Protein AF-G4Z4P9-F1 (afdb_monomer)

Structure (mmCIF, N/CA/C/O backbone):
data_AF-G4Z4P9-F1
#
_entry.id   AF-G4Z4P9-F1
#
loop_
_atom_site.group_PDB
_atom_site.id
_atom_site.type_symbol
_atom_site.label_atom_id
_atom_site.label_alt_id
_atom_site.label_comp_id
_atom_site.label_asym_id
_atom_site.label_entity_id
_atom_site.label_seq_id
_atom_site.pdbx_PDB_ins_code
_atom_site.Cartn_x
_atom_site.Cartn_y
_atom_site.Cartn_z
_atom_site.occupancy
_atom_site.B_iso_or_equiv
_atom_site.auth_seq_id
_atom_site.auth_comp_id
_atom_site.auth_asym_id
_atom_site.auth_atom_id
_atom_site.pdbx_PDB_model_num
ATOM 1 N N . PRO A 1 1 ? -18.506 -13.201 21.086 1.00 82.81 1 PRO A N 1
ATOM 2 C CA . PRO A 1 1 ? -17.882 -11.862 20.965 1.00 82.81 1 PRO A CA 1
ATOM 3 C C . PRO A 1 1 ? -16.977 -11.822 19.731 1.00 82.81 1 PRO A C 1
ATOM 5 O O . PRO A 1 1 ? -16.239 -12.775 19.492 1.00 82.81 1 PRO A O 1
ATOM 8 N N . VAL A 1 2 ? -17.102 -10.771 18.920 1.00 95.56 2 VAL A N 1
ATOM 9 C CA . VAL A 1 2 ? -16.288 -10.568 17.709 1.00 95.56 2 VAL A CA 1
ATOM 10 C C . VAL A 1 2 ? -15.127 -9.646 18.063 1.00 95.56 2 VAL A C 1
ATOM 12 O O . VAL A 1 2 ? -15.332 -8.672 18.779 1.00 95.56 2 VAL A O 1
ATOM 15 N N . MET A 1 3 ? -13.920 -9.942 17.580 1.00 95.00 3 MET A N 1
ATOM 16 C CA . MET A 1 3 ? -12.755 -9.072 17.754 1.00 95.00 3 MET A CA 1
ATOM 17 C C . MET A 1 3 ? -12.402 -8.397 16.430 1.00 95.00 3 MET A C 1
ATOM 19 O O . MET A 1 3 ? -12.274 -9.075 15.411 1.00 95.00 3 MET A O 1
ATOM 23 N N . LEU A 1 4 ? -12.211 -7.080 16.457 1.00 94.81 4 LEU A N 1
ATOM 24 C CA . LEU A 1 4 ? -11.670 -6.311 15.342 1.00 94.81 4 LEU A CA 1
ATOM 25 C C . LEU A 1 4 ? -10.256 -5.847 15.680 1.00 94.81 4 LEU A C 1
ATOM 27 O O . LEU A 1 4 ? -10.041 -5.156 16.674 1.00 94.81 4 LEU A O 1
ATOM 31 N N . LEU A 1 5 ? -9.307 -6.231 14.831 1.00 93.00 5 LEU A N 1
ATOM 32 C CA . LEU A 1 5 ? -7.921 -5.779 14.888 1.00 93.00 5 LEU A CA 1
ATOM 33 C C . LEU A 1 5 ? -7.768 -4.559 13.984 1.00 93.00 5 LEU A C 1
ATOM 35 O O . LEU A 1 5 ? -7.968 -4.672 12.775 1.00 93.00 5 LEU A O 1
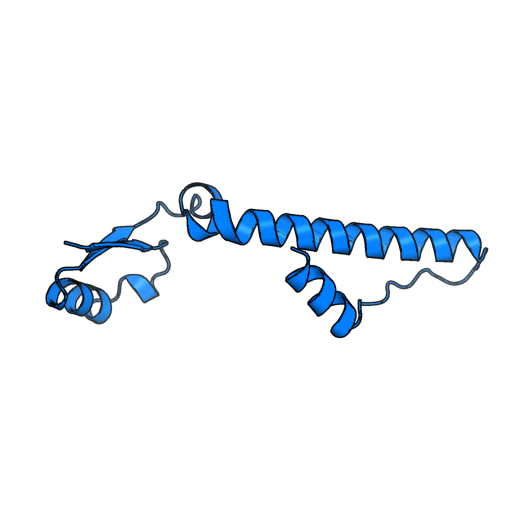ATOM 39 N N . LEU A 1 6 ? -7.423 -3.416 14.570 1.00 93.12 6 LEU A N 1
ATOM 40 C CA . LEU A 1 6 ? -7.264 -2.145 13.865 1.00 93.12 6 LEU A CA 1
ATOM 41 C C . LEU A 1 6 ? -5.899 -1.530 14.181 1.00 93.12 6 LEU A C 1
ATOM 43 O O . LEU A 1 6 ? -5.323 -1.771 15.246 1.00 93.12 6 LEU A O 1
ATOM 47 N N . ASP A 1 7 ? -5.384 -0.728 13.257 1.00 92.56 7 ASP A N 1
ATOM 48 C CA . ASP A 1 7 ? -4.160 0.036 13.472 1.00 92.56 7 ASP A CA 1
ATOM 49 C C . ASP A 1 7 ? -4.352 1.158 14.507 1.00 92.56 7 ASP A C 1
ATOM 51 O O . ASP A 1 7 ? -5.441 1.420 15.023 1.00 92.56 7 ASP A O 1
ATOM 55 N N . ASP A 1 8 ? -3.258 1.848 14.812 1.00 91.56 8 ASP A N 1
ATOM 56 C CA . ASP A 1 8 ? -3.241 2.969 15.749 1.00 91.56 8 ASP A CA 1
ATOM 57 C C . ASP A 1 8 ? -3.758 4.289 15.138 1.00 91.56 8 ASP A C 1
ATOM 59 O O . ASP A 1 8 ? -3.509 5.367 15.676 1.00 91.56 8 ASP A O 1
ATOM 63 N N . PHE A 1 9 ? -4.470 4.250 14.002 1.00 91.69 9 PHE A N 1
ATOM 64 C CA . PHE A 1 9 ? -5.057 5.462 13.442 1.00 91.69 9 PHE A CA 1
ATOM 65 C C . PHE A 1 9 ? -6.078 6.043 14.424 1.00 91.69 9 PHE A C 1
ATOM 67 O O . PHE A 1 9 ? -7.051 5.386 14.794 1.00 91.69 9 PHE A O 1
ATOM 74 N N . SER A 1 10 ? -5.870 7.294 14.841 1.00 93.19 10 SER A N 1
ATOM 75 C CA . SER A 1 10 ? -6.638 7.930 15.921 1.00 93.19 10 SER A CA 1
ATOM 76 C C . SER A 1 10 ? -8.151 7.923 15.686 1.00 93.19 10 SER A C 1
ATOM 78 O O . SER A 1 10 ? -8.914 7.796 16.641 1.00 93.19 10 SER A O 1
ATOM 80 N N . GLY A 1 11 ? -8.596 7.973 14.426 1.00 94.75 11 GLY A N 1
ATOM 81 C CA . GLY A 1 11 ? -10.014 7.903 14.066 1.00 94.75 11 GLY A CA 1
ATOM 82 C C . GLY A 1 11 ? -10.709 6.593 14.459 1.00 94.75 11 GLY A C 1
ATOM 83 O O . GLY A 1 11 ? -11.915 6.602 14.683 1.00 94.75 11 GLY A O 1
ATOM 84 N N . HIS A 1 12 ? -9.976 5.483 14.606 1.00 94.25 12 HIS A N 1
ATOM 85 C CA . HIS A 1 12 ? -10.531 4.204 15.067 1.00 94.25 12 HIS A CA 1
ATOM 86 C C . HIS A 1 12 ? -10.815 4.170 16.577 1.00 94.25 12 HIS A C 1
ATOM 88 O O . HIS A 1 12 ? -11.507 3.270 17.048 1.00 94.25 12 HIS A O 1
ATOM 94 N N . TRP A 1 13 ? -10.284 5.131 17.339 1.00 95.50 13 TRP A N 1
ATOM 95 C CA . TRP A 1 13 ? -10.241 5.083 18.805 1.00 95.50 13 TRP A CA 1
ATOM 96 C C . TRP A 1 13 ? -10.960 6.251 19.481 1.00 95.50 13 TRP A C 1
ATOM 98 O O . TRP A 1 13 ? -10.803 6.446 20.682 1.00 95.50 13 TRP A O 1
ATOM 108 N N . VAL A 1 14 ? -11.740 7.033 18.733 1.00 97.62 14 VAL A N 1
ATOM 109 C CA . VAL A 1 14 ? -12.585 8.088 19.310 1.00 97.62 14 VAL A CA 1
ATOM 110 C C . VAL A 1 14 ? -13.714 7.478 20.147 1.00 97.62 14 VAL A C 1
ATOM 112 O O . VAL A 1 14 ? -14.217 6.403 19.811 1.00 97.62 14 VAL A O 1
ATOM 115 N N . ASP A 1 15 ? -14.147 8.179 21.199 1.00 97.44 15 ASP A N 1
ATOM 116 C CA . ASP A 1 15 ? -15.114 7.662 22.182 1.00 97.44 15 ASP A CA 1
ATOM 117 C C . ASP A 1 15 ? -16.371 7.078 21.526 1.00 97.44 15 ASP A C 1
ATOM 119 O O . ASP A 1 15 ? -16.752 5.947 21.819 1.00 97.44 15 ASP A O 1
ATOM 123 N N . GLY A 1 16 ? -16.940 7.778 20.538 1.00 97.56 16 GLY A N 1
ATOM 124 C CA . GLY A 1 16 ? -18.129 7.306 19.822 1.00 97.56 16 GLY A CA 1
ATOM 125 C C . GLY A 1 16 ? -17.932 5.975 19.082 1.00 97.56 16 GLY A C 1
ATOM 126 O O . GLY A 1 16 ? -18.853 5.162 19.031 1.00 97.56 16 GLY A O 1
ATOM 127 N N . VAL A 1 17 ? -16.736 5.701 18.548 1.00 97.06 17 VAL A N 1
ATOM 128 C CA . VAL A 1 17 ? -16.428 4.417 17.888 1.00 97.06 17 VAL A CA 1
ATOM 129 C C . VAL A 1 17 ? -16.300 3.303 18.925 1.00 97.06 17 VAL A C 1
ATOM 131 O O . VAL A 1 17 ? -16.850 2.217 18.736 1.00 97.06 17 VAL A O 1
ATOM 134 N N . VAL A 1 18 ? -15.619 3.572 20.041 1.00 96.69 18 VAL A N 1
ATOM 135 C CA . VAL A 1 18 ? -15.408 2.593 21.118 1.00 96.69 18 VAL A CA 1
ATOM 136 C C . VAL A 1 18 ? -16.726 2.240 21.811 1.00 96.69 18 VAL A C 1
ATOM 138 O O . VAL A 1 18 ? -17.004 1.065 22.062 1.00 96.69 18 VAL A O 1
ATOM 141 N N . GLU A 1 19 ? -17.562 3.236 22.100 1.00 97.88 19 GLU A N 1
ATOM 142 C CA . GLU A 1 19 ? -18.890 3.044 22.689 1.00 97.88 19 GLU A CA 1
ATOM 143 C C . GLU A 1 19 ? -19.816 2.260 21.761 1.00 97.88 19 GLU A C 1
ATOM 145 O O . GLU A 1 19 ? -20.504 1.340 22.211 1.00 97.88 19 GLU A O 1
ATOM 150 N N . TYR A 1 20 ? -19.793 2.567 20.462 1.00 97.50 20 TYR A N 1
ATOM 151 C CA . TYR A 1 20 ? -20.592 1.845 19.481 1.00 97.50 20 TYR A CA 1
ATOM 152 C C . TYR A 1 20 ? -20.129 0.393 19.306 1.00 97.50 20 TYR A C 1
ATOM 154 O O . TYR A 1 20 ? -20.949 -0.520 19.308 1.00 97.50 20 TYR A O 1
ATOM 162 N N . ALA A 1 21 ? -18.820 0.135 19.248 1.00 97.44 21 ALA A N 1
ATOM 163 C CA . ALA A 1 21 ? -18.303 -1.233 19.218 1.00 97.44 21 ALA A CA 1
ATOM 164 C C . ALA A 1 21 ? -18.738 -2.029 20.462 1.00 97.44 21 ALA A C 1
ATOM 166 O O . ALA A 1 21 ? -19.174 -3.178 20.350 1.00 97.44 21 ALA A O 1
ATOM 167 N N . ARG A 1 22 ? -18.706 -1.397 21.644 1.00 96.56 22 ARG A N 1
ATOM 168 C CA . ARG A 1 22 ? -19.178 -2.006 22.895 1.00 96.56 22 ARG A CA 1
ATOM 169 C C . ARG A 1 22 ? -20.667 -2.354 22.840 1.00 96.56 22 ARG A C 1
ATOM 171 O O . ARG A 1 22 ? -21.028 -3.449 23.268 1.00 96.56 22 ARG A O 1
ATOM 178 N N . SER A 1 23 ? -21.518 -1.474 22.302 1.00 97.81 23 SER A N 1
ATOM 179 C CA . SER A 1 23 ? -22.963 -1.741 22.176 1.00 97.81 23 SER A CA 1
ATOM 180 C C . SER A 1 23 ? -23.268 -2.924 21.246 1.00 97.81 23 SER A C 1
ATOM 182 O O . SER A 1 23 ? -24.250 -3.633 21.454 1.00 97.81 23 SER A O 1
ATOM 184 N N . LEU A 1 24 ? -22.381 -3.194 20.283 1.00 97.44 24 LEU A N 1
ATOM 185 C CA . LEU A 1 24 ? -22.439 -4.343 19.376 1.00 97.44 24 LEU A CA 1
ATOM 186 C C . LEU A 1 24 ? -21.757 -5.613 19.920 1.00 97.44 24 LEU A C 1
ATOM 188 O O . LEU A 1 24 ? -21.689 -6.617 19.210 1.00 97.44 24 LEU A O 1
ATOM 192 N N . ASN A 1 25 ? -21.239 -5.602 21.156 1.00 97.19 25 ASN A N 1
ATOM 193 C CA . ASN A 1 25 ? -20.433 -6.693 21.726 1.00 97.19 25 ASN A CA 1
ATOM 194 C C . ASN A 1 25 ? -19.200 -7.050 20.859 1.00 97.19 25 ASN A C 1
ATOM 196 O O . ASN A 1 25 ? -18.826 -8.222 20.700 1.00 97.19 25 ASN A O 1
ATOM 200 N N . VAL A 1 26 ? -18.582 -6.014 20.281 1.00 97.81 26 VAL A N 1
ATOM 201 C CA . VAL A 1 26 ? -17.347 -6.083 19.499 1.00 97.81 26 VAL A CA 1
ATOM 202 C C . VAL A 1 26 ? -16.180 -5.588 20.349 1.00 97.81 26 VAL A C 1
ATOM 204 O O . VAL A 1 26 ? -16.210 -4.496 20.913 1.00 97.81 26 VAL A O 1
ATOM 207 N N . VAL A 1 27 ? -15.123 -6.392 20.419 1.00 96.50 27 VAL A N 1
ATOM 208 C CA . VAL A 1 27 ? -13.869 -6.052 21.093 1.00 96.50 27 VAL A CA 1
ATOM 209 C C . VAL A 1 27 ? -12.924 -5.426 20.075 1.00 96.50 27 VAL A C 1
ATOM 211 O O . VAL A 1 27 ? -12.559 -6.070 19.093 1.00 96.50 27 VAL A O 1
ATOM 214 N N . LEU A 1 28 ? -12.507 -4.183 20.304 1.00 95.62 28 LEU A N 1
ATOM 215 C CA . LEU A 1 28 ? -11.485 -3.529 19.488 1.00 95.62 28 LEU A CA 1
ATOM 216 C C . LEU A 1 28 ? -10.100 -3.817 20.072 1.00 95.62 28 LEU A C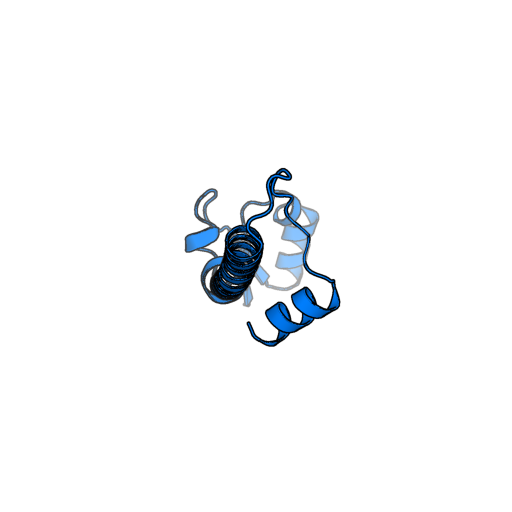 1
ATOM 218 O O . LEU A 1 28 ? -9.863 -3.578 21.254 1.00 95.62 28 LEU A O 1
ATOM 222 N N . GLN A 1 29 ? -9.185 -4.304 19.240 1.00 93.88 29 GLN A N 1
ATOM 223 C CA . GLN A 1 29 ? -7.807 -4.591 19.615 1.00 93.88 29 GLN A CA 1
ATOM 224 C C . GLN A 1 29 ? -6.849 -3.817 18.711 1.00 93.88 29 GLN A C 1
ATOM 226 O O . GLN A 1 29 ? -6.936 -3.870 17.485 1.00 93.88 29 GLN A O 1
ATOM 231 N N . LYS A 1 30 ? -5.922 -3.092 19.336 1.00 92.31 30 LYS A N 1
ATOM 232 C CA . LYS A 1 30 ? -4.939 -2.266 18.638 1.00 92.31 30 LYS A CA 1
ATOM 233 C C . LYS A 1 30 ? -3.745 -3.103 18.189 1.00 92.31 30 LYS A C 1
ATOM 235 O O . LYS A 1 30 ? -3.201 -3.875 18.984 1.00 92.31 30 LYS A O 1
ATOM 240 N N . VAL A 1 31 ? -3.325 -2.914 16.941 1.00 91.94 31 VAL A N 1
ATOM 241 C CA . VAL A 1 31 ? -2.031 -3.376 16.427 1.00 91.94 31 VAL A CA 1
ATOM 242 C C . VAL A 1 31 ? -0.953 -2.369 16.848 1.00 91.94 31 VAL A C 1
ATOM 244 O O . VAL A 1 31 ? -1.166 -1.167 16.678 1.00 91.94 31 VAL A O 1
ATOM 247 N N . PRO A 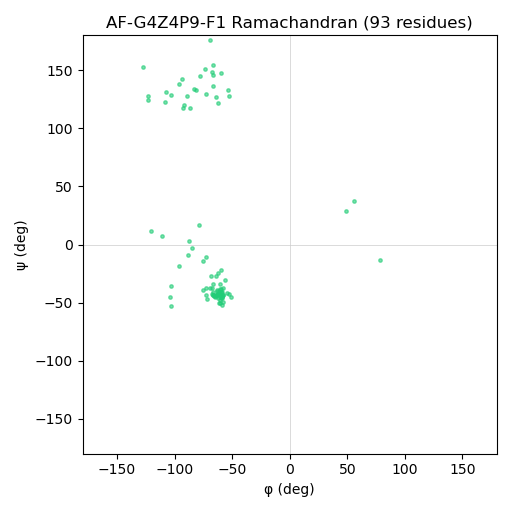1 32 ? 0.201 -2.811 17.387 1.00 87.62 32 PRO A N 1
ATOM 248 C CA . PRO A 1 32 ? 1.259 -1.899 17.804 1.00 87.62 32 PRO A CA 1
ATOM 249 C C . PRO A 1 32 ? 1.684 -0.934 16.682 1.00 87.62 32 PRO A C 1
ATOM 251 O O . PRO A 1 32 ? 1.931 -1.382 15.553 1.00 87.62 32 PRO A O 1
ATOM 254 N N . PRO A 1 33 ? 1.804 0.375 16.973 1.00 87.69 33 PRO A N 1
ATOM 255 C CA . PRO A 1 33 ? 2.223 1.358 15.984 1.00 87.69 33 PRO A CA 1
ATOM 256 C C . PRO A 1 33 ? 3.616 1.036 15.430 1.00 87.69 33 PRO A C 1
ATOM 258 O O . PRO A 1 33 ? 4.469 0.465 16.109 1.00 87.69 33 PRO A O 1
ATOM 261 N N . GLY A 1 34 ? 3.842 1.375 14.160 1.00 86.62 34 GLY A N 1
ATOM 262 C CA . GLY A 1 34 ? 5.105 1.117 13.453 1.00 86.62 34 GLY A CA 1
ATOM 263 C C . GLY A 1 34 ? 5.295 -0.324 12.959 1.00 86.62 34 GLY A C 1
ATOM 264 O O . GLY A 1 34 ? 6.144 -0.564 12.100 1.00 86.62 34 GLY A O 1
ATOM 265 N N . LEU A 1 35 ? 4.476 -1.271 13.428 1.00 84.12 35 LEU A N 1
ATOM 266 C CA . LEU A 1 35 ? 4.524 -2.677 13.014 1.00 84.12 35 LEU A CA 1
ATOM 267 C C . LEU A 1 35 ? 3.308 -3.112 12.193 1.00 84.12 35 LEU A C 1
ATOM 269 O O . LEU A 1 35 ? 3.195 -4.290 11.869 1.00 84.12 35 LEU A O 1
ATOM 273 N N . THR A 1 36 ? 2.418 -2.194 11.806 1.00 87.38 36 THR A N 1
ATOM 274 C CA . THR A 1 36 ? 1.189 -2.509 11.057 1.00 87.38 36 THR A CA 1
ATOM 275 C C . THR A 1 36 ? 1.469 -3.335 9.799 1.00 87.38 36 THR A C 1
ATOM 277 O O . THR A 1 36 ? 0.820 -4.346 9.569 1.00 87.38 36 THR A O 1
ATOM 280 N N . TRP A 1 37 ? 2.516 -2.998 9.041 1.00 84.56 37 TRP A N 1
ATOM 281 C CA . TRP A 1 37 ? 2.902 -3.723 7.822 1.00 84.56 37 TRP A CA 1
ATOM 282 C C . TRP A 1 37 ? 3.243 -5.209 8.043 1.00 84.56 37 TRP A C 1
ATOM 284 O O . TRP A 1 37 ? 3.202 -5.982 7.087 1.00 84.56 37 TRP A O 1
ATOM 294 N N . LEU A 1 38 ? 3.605 -5.590 9.272 1.00 86.69 38 LEU A N 1
ATOM 295 C CA . LEU A 1 38 ? 3.972 -6.952 9.661 1.00 86.69 38 LEU A CA 1
ATOM 296 C C . LEU A 1 38 ? 2.852 -7.640 10.449 1.00 86.69 38 LEU A C 1
ATOM 298 O O . LEU A 1 38 ? 2.538 -8.799 10.200 1.00 86.69 38 LEU A O 1
ATOM 302 N N . SER A 1 39 ? 2.275 -6.924 11.411 1.00 87.56 39 SER A N 1
ATOM 303 C CA . SER A 1 39 ? 1.375 -7.474 12.424 1.00 87.56 39 SER A CA 1
ATOM 304 C C . SER A 1 39 ? -0.103 -7.325 12.068 1.00 87.56 39 SER A C 1
ATOM 306 O O . SER A 1 39 ? -0.927 -8.027 12.650 1.00 87.56 39 SER A O 1
ATOM 308 N N . GLN A 1 40 ? -0.464 -6.433 11.136 1.00 90.88 40 GLN A N 1
ATOM 309 C CA . GLN A 1 40 ? -1.839 -6.307 10.658 1.00 90.88 40 GLN A CA 1
ATOM 310 C C . GLN A 1 40 ? -2.077 -7.297 9.512 1.00 90.88 40 GLN A C 1
ATOM 312 O O . GLN A 1 40 ? -1.467 -7.155 8.447 1.00 90.88 40 GLN A O 1
ATOM 317 N N . PRO A 1 41 ? -2.992 -8.274 9.668 1.00 90.44 41 PRO A N 1
ATOM 318 C CA . PRO A 1 41 ? -3.204 -9.305 8.654 1.00 90.44 41 PRO A CA 1
ATOM 319 C C . PRO A 1 41 ? -3.587 -8.745 7.280 1.00 90.44 41 PRO A C 1
ATOM 321 O O . PRO A 1 41 ? -3.109 -9.238 6.263 1.00 90.44 41 PRO A O 1
ATOM 324 N N . VAL A 1 42 ? -4.397 -7.681 7.239 1.00 91.69 42 VAL A N 1
ATOM 325 C CA . VAL A 1 42 ? -4.797 -7.023 5.984 1.00 91.69 42 VAL A CA 1
ATOM 326 C C . VAL A 1 42 ? -3.576 -6.500 5.227 1.00 91.69 42 VAL A C 1
ATOM 328 O O . VAL A 1 42 ? -3.443 -6.742 4.025 1.00 91.69 42 VAL A O 1
ATOM 331 N N . ASP A 1 43 ? -2.650 -5.838 5.922 1.00 91.94 43 ASP A N 1
ATOM 332 C CA . ASP A 1 43 ? -1.457 -5.284 5.288 1.00 91.94 43 ASP A CA 1
ATOM 333 C C . ASP A 1 43 ? -0.470 -6.368 4.870 1.00 91.94 43 ASP A C 1
ATOM 335 O O .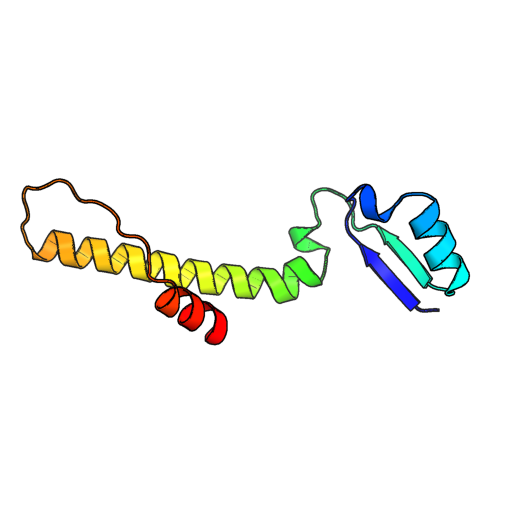 ASP A 1 43 ? -0.001 -6.365 3.730 1.00 91.94 43 ASP A O 1
ATOM 339 N N . ALA A 1 44 ? -0.188 -7.314 5.765 1.00 90.94 44 ALA A N 1
ATOM 340 C CA . ALA A 1 44 ? 0.823 -8.341 5.550 1.00 90.94 44 ALA A CA 1
ATOM 341 C C . ALA A 1 44 ? 0.392 -9.412 4.534 1.00 90.94 44 ALA A C 1
ATOM 343 O O . ALA A 1 44 ? 1.215 -9.884 3.750 1.00 90.94 44 ALA A O 1
ATOM 344 N N . VAL A 1 45 ? -0.887 -9.802 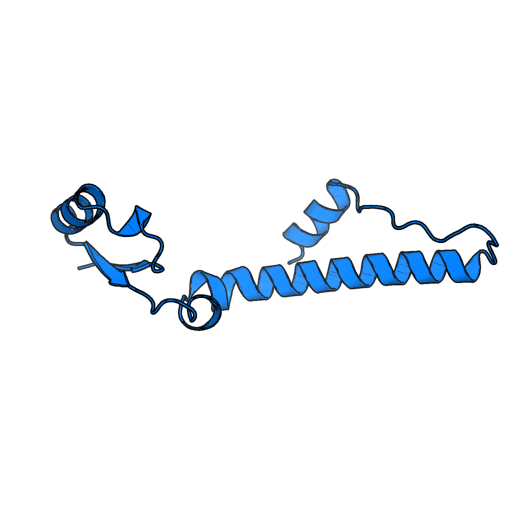4.531 1.00 93.44 45 VAL A N 1
ATOM 345 C CA . VAL A 1 45 ? -1.367 -10.973 3.777 1.00 93.44 45 VAL A CA 1
ATOM 346 C C . VAL A 1 45 ? -2.097 -10.582 2.497 1.00 93.44 45 VAL A C 1
ATOM 348 O O . VAL A 1 45 ? -1.972 -11.283 1.497 1.00 93.44 45 VAL A O 1
ATOM 351 N N . TRP A 1 46 ? -2.847 -9.477 2.481 1.00 91.31 46 TRP A N 1
ATOM 352 C CA . TRP A 1 46 ? -3.635 -9.093 1.301 1.00 91.31 46 TRP A CA 1
ATOM 353 C C . TRP A 1 46 ? -2.971 -7.968 0.515 1.00 91.31 46 TRP A C 1
ATOM 355 O O . TRP A 1 46 ? -2.719 -8.093 -0.685 1.00 91.31 46 TRP A O 1
ATOM 365 N N . ILE A 1 47 ? -2.639 -6.870 1.193 1.00 93.44 47 ILE A N 1
ATOM 366 C CA . ILE A 1 47 ? -2.127 -5.667 0.536 1.00 93.44 47 ILE A CA 1
ATOM 367 C C . ILE A 1 47 ? -0.675 -5.841 0.093 1.00 93.44 47 ILE A C 1
ATOM 369 O O . ILE A 1 47 ? -0.316 -5.381 -0.993 1.00 93.44 47 ILE A O 1
ATOM 373 N N . LYS A 1 48 ? 0.176 -6.502 0.886 1.00 94.06 48 LYS A N 1
ATOM 374 C CA . LYS A 1 48 ? 1.588 -6.698 0.538 1.00 94.06 48 LYS A CA 1
ATOM 375 C C . LYS A 1 48 ? 1.767 -7.508 -0.754 1.00 94.06 48 LYS A C 1
ATOM 377 O O . LYS A 1 48 ? 2.453 -6.987 -1.637 1.00 94.06 48 LYS A O 1
ATOM 382 N N . PRO A 1 49 ? 1.134 -8.685 -0.952 1.00 95.00 49 PRO A N 1
ATOM 383 C CA . PRO A 1 49 ? 1.256 -9.411 -2.218 1.00 95.00 49 PRO A CA 1
ATOM 384 C C . PRO A 1 49 ? 0.721 -8.626 -3.421 1.00 95.00 49 PRO A C 1
ATOM 386 O O . PRO A 1 49 ? 1.364 -8.610 -4.471 1.00 95.00 49 PRO A O 1
ATOM 389 N N . LEU A 1 50 ? -0.403 -7.917 -3.259 1.00 95.38 50 LEU A N 1
ATOM 390 C CA . LEU A 1 50 ? -0.946 -7.033 -4.294 1.00 95.38 50 LEU A CA 1
ATOM 391 C C . LEU A 1 50 ? 0.068 -5.944 -4.684 1.00 95.38 50 LEU A C 1
ATOM 393 O O . LEU A 1 50 ? 0.404 -5.792 -5.860 1.00 95.38 50 LEU A O 1
ATOM 397 N N . LYS A 1 51 ? 0.605 -5.210 -3.699 1.00 95.50 51 LYS A N 1
ATOM 398 C CA . LYS A 1 51 ? 1.608 -4.156 -3.924 1.00 95.50 51 LYS A CA 1
ATOM 399 C C . LYS A 1 51 ? 2.885 -4.705 -4.559 1.00 95.50 51 LYS A C 1
ATOM 401 O O . LYS A 1 51 ? 3.458 -4.036 -5.416 1.00 95.50 51 LYS A O 1
ATOM 406 N N . ASP A 1 52 ? 3.332 -5.898 -4.174 1.00 96.69 52 ASP A N 1
ATOM 407 C CA . ASP A 1 52 ? 4.522 -6.521 -4.759 1.00 96.69 52 ASP A CA 1
ATOM 408 C C . ASP A 1 52 ? 4.331 -6.851 -6.241 1.00 96.69 52 ASP A C 1
ATOM 410 O O . ASP A 1 52 ? 5.205 -6.532 -7.049 1.00 96.69 52 ASP A O 1
ATOM 414 N N . ARG A 1 53 ? 3.182 -7.422 -6.623 1.00 97.38 53 ARG A N 1
ATOM 415 C CA . ARG A 1 53 ? 2.878 -7.738 -8.028 1.00 97.38 53 ARG A CA 1
ATOM 416 C C . ARG A 1 53 ? 2.722 -6.486 -8.880 1.00 97.38 53 ARG A C 1
ATOM 418 O O . ARG A 1 53 ? 3.312 -6.403 -9.956 1.00 97.38 53 ARG A O 1
ATOM 425 N N . LEU A 1 54 ? 2.024 -5.471 -8.368 1.00 97.38 54 LEU A N 1
ATOM 426 C CA . LEU A 1 54 ? 1.930 -4.168 -9.034 1.00 97.38 54 LEU A CA 1
ATOM 427 C C . LEU A 1 54 ? 3.310 -3.526 -9.210 1.00 97.38 54 LEU A C 1
ATOM 429 O O . LEU A 1 54 ? 3.616 -2.986 -10.273 1.00 97.38 54 LEU A O 1
ATOM 433 N N . ARG A 1 55 ? 4.177 -3.626 -8.197 1.00 97.50 55 ARG A N 1
ATOM 434 C CA . ARG A 1 55 ? 5.549 -3.117 -8.278 1.00 97.50 55 ARG A CA 1
ATOM 435 C C . ARG A 1 55 ? 6.397 -3.897 -9.279 1.00 97.50 55 ARG A C 1
ATOM 437 O O . ARG A 1 55 ? 7.186 -3.281 -9.991 1.00 97.50 55 ARG A O 1
ATOM 444 N N . ALA A 1 56 ? 6.230 -5.214 -9.377 1.00 97.94 56 ALA A N 1
ATOM 445 C CA . ALA A 1 56 ? 6.904 -6.022 -10.389 1.00 97.94 56 ALA A CA 1
ATOM 446 C C . ALA A 1 56 ? 6.483 -5.611 -11.810 1.00 97.94 56 ALA A C 1
ATOM 448 O O . ALA A 1 56 ? 7.348 -5.385 -12.658 1.00 97.94 56 ALA A O 1
ATOM 449 N N . ALA A 1 57 ? 5.179 -5.431 -12.047 1.00 97.81 57 ALA A N 1
ATOM 450 C CA . ALA A 1 57 ? 4.649 -4.972 -13.330 1.00 97.81 57 ALA A CA 1
ATOM 451 C C . ALA A 1 57 ? 5.152 -3.565 -13.696 1.00 97.81 57 ALA A C 1
ATOM 453 O O . ALA A 1 57 ? 5.597 -3.335 -14.820 1.00 97.81 57 ALA A O 1
ATOM 454 N N . TRP A 1 58 ? 5.175 -2.650 -12.723 1.00 97.56 58 TRP A N 1
ATOM 455 C CA . TRP A 1 58 ? 5.749 -1.315 -12.883 1.00 97.56 58 TRP A CA 1
ATOM 456 C C . TRP A 1 58 ? 7.228 -1.359 -13.286 1.00 97.56 58 TRP A C 1
ATOM 458 O O . TRP A 1 58 ? 7.634 -0.725 -14.257 1.00 97.56 58 TRP A O 1
ATOM 468 N N . VAL A 1 59 ? 8.043 -2.140 -12.573 1.00 97.75 59 VAL A N 1
ATOM 469 C CA . VAL A 1 59 ? 9.476 -2.269 -12.872 1.00 97.75 59 VAL A CA 1
ATOM 470 C C . VAL A 1 59 ? 9.702 -2.888 -14.254 1.00 97.75 59 VAL A C 1
ATOM 472 O O . VAL A 1 59 ? 10.589 -2.435 -14.976 1.00 97.75 59 VAL A O 1
ATOM 475 N N . ALA A 1 60 ? 8.910 -3.891 -14.643 1.00 97.75 60 ALA A N 1
ATOM 476 C CA . ALA A 1 60 ? 8.972 -4.476 -15.981 1.00 97.75 60 ALA A CA 1
ATOM 477 C C . ALA A 1 60 ? 8.658 -3.430 -17.063 1.00 97.75 60 ALA A C 1
ATOM 479 O O . ALA A 1 60 ? 9.445 -3.252 -17.989 1.00 97.75 60 ALA A O 1
ATOM 480 N N . PHE A 1 61 ? 7.585 -2.659 -16.877 1.00 97.69 61 PHE A N 1
ATOM 481 C CA . PHE A 1 61 ? 7.193 -1.578 -17.779 1.00 97.69 61 PHE A CA 1
ATOM 482 C C . PHE A 1 61 ? 8.292 -0.518 -17.955 1.00 97.69 61 PHE A C 1
ATOM 484 O O . PHE A 1 61 ? 8.583 -0.115 -19.080 1.00 97.69 61 PHE A O 1
ATOM 491 N N . LEU A 1 62 ? 8.956 -0.101 -16.871 1.00 97.00 62 LEU A N 1
ATOM 492 C CA . LEU A 1 62 ? 10.081 0.839 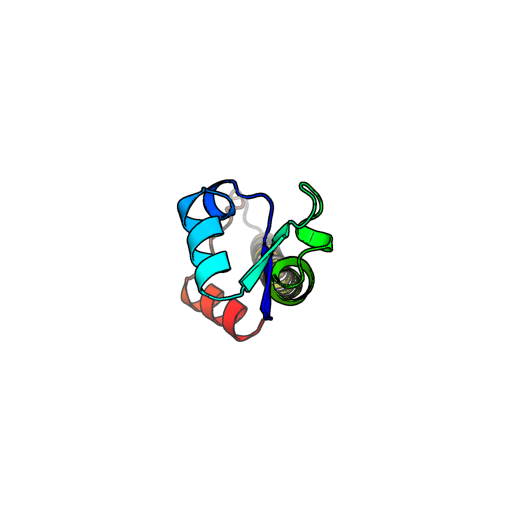-16.956 1.00 97.00 62 LEU A CA 1
ATOM 493 C C . LEU A 1 62 ? 11.297 0.246 -17.672 1.00 97.00 62 LEU A C 1
ATOM 495 O O . LEU A 1 62 ? 11.943 0.926 -18.469 1.00 97.00 62 LEU A O 1
ATOM 499 N N . ARG A 1 63 ? 11.613 -1.025 -17.406 1.00 97.38 63 ARG A N 1
ATOM 500 C CA . ARG A 1 63 ? 12.722 -1.721 -18.072 1.00 97.38 63 ARG A CA 1
ATOM 501 C C . ARG A 1 63 ? 12.485 -1.840 -19.572 1.00 97.38 63 ARG A C 1
ATOM 503 O O . ARG A 1 63 ? 13.429 -1.665 -20.335 1.00 97.38 63 ARG A O 1
ATOM 510 N N . ASP A 1 64 ? 11.257 -2.103 -19.998 1.00 97.12 64 ASP A N 1
ATOM 511 C CA . ASP A 1 64 ? 10.932 -2.211 -21.419 1.00 97.12 64 ASP A CA 1
ATOM 512 C C . ASP A 1 64 ? 11.013 -0.855 -22.131 1.00 97.12 64 ASP A C 1
ATOM 514 O O . ASP A 1 64 ? 11.557 -0.787 -23.232 1.00 97.12 64 ASP A O 1
ATOM 518 N N . GLN A 1 65 ? 10.609 0.242 -21.477 1.00 96.44 65 GLN A N 1
ATOM 519 C CA . GLN A 1 65 ? 10.845 1.593 -22.005 1.00 96.44 65 GLN A CA 1
ATOM 520 C C . GLN A 1 65 ? 12.336 1.887 -22.212 1.00 96.44 65 GLN A C 1
ATOM 522 O O . GLN A 1 65 ? 12.721 2.410 -23.256 1.00 96.44 65 GLN A O 1
ATOM 527 N N . LEU A 1 66 ? 13.183 1.520 -21.245 1.00 95.56 66 LEU A N 1
ATOM 528 C CA . LEU A 1 66 ? 14.631 1.705 -21.360 1.00 95.56 66 LEU A CA 1
ATOM 529 C C . LEU A 1 66 ? 15.224 0.875 -22.503 1.00 95.56 66 LEU A C 1
ATOM 531 O O . LEU A 1 66 ? 16.022 1.399 -23.274 1.00 95.56 66 LEU A O 1
ATOM 535 N N . LYS A 1 67 ? 14.807 -0.389 -22.660 1.00 96.00 67 LYS A N 1
ATOM 536 C CA . LYS A 1 67 ? 15.259 -1.240 -23.774 1.00 96.00 67 LYS A CA 1
ATOM 537 C C . LYS A 1 67 ? 14.911 -0.632 -25.131 1.00 96.00 67 LYS A C 1
ATOM 539 O O . LYS A 1 67 ? 15.766 -0.605 -26.011 1.00 96.00 67 LYS A O 1
ATOM 544 N N . LEU A 1 68 ? 13.679 -0.145 -25.297 1.00 95.00 68 LEU A N 1
ATOM 545 C CA . LEU A 1 68 ? 13.230 0.489 -26.540 1.00 95.00 68 LEU A CA 1
ATOM 546 C C . LEU A 1 68 ? 14.027 1.757 -26.842 1.00 95.00 68 LEU A C 1
ATOM 548 O O . LEU A 1 68 ? 14.468 1.954 -27.972 1.00 95.00 68 LEU A O 1
ATOM 552 N N . TYR A 1 69 ? 14.262 2.580 -25.822 1.00 94.62 69 TYR A N 1
ATOM 553 C CA . TYR A 1 69 ? 15.089 3.770 -25.955 1.00 94.62 69 TYR A CA 1
ATOM 554 C C . TYR A 1 69 ? 16.519 3.418 -26.386 1.00 94.62 69 TYR A C 1
ATOM 556 O O . TYR A 1 69 ? 16.993 3.941 -27.392 1.00 94.62 69 TYR A O 1
ATOM 564 N N . THR A 1 70 ? 17.183 2.477 -25.707 1.00 93.38 70 THR A N 1
ATOM 565 C CA . THR A 1 70 ? 18.534 2.034 -26.083 1.00 93.38 70 THR A CA 1
ATOM 566 C C . THR A 1 70 ? 18.580 1.456 -27.500 1.00 93.38 70 THR A C 1
ATOM 568 O O . THR A 1 70 ? 19.504 1.762 -28.244 1.00 93.38 70 THR A O 1
ATOM 571 N N . ALA A 1 71 ? 17.577 0.673 -27.908 1.00 94.12 71 ALA A N 1
ATOM 572 C CA . ALA A 1 71 ? 17.508 0.090 -29.250 1.00 94.12 71 ALA A CA 1
ATOM 573 C C . ALA A 1 71 ? 17.271 1.132 -30.359 1.00 94.12 71 ALA A C 1
ATOM 575 O O . ALA A 1 71 ? 17.676 0.917 -31.499 1.00 94.12 71 ALA A O 1
ATOM 576 N N . SER A 1 72 ? 16.631 2.259 -30.035 1.00 91.81 72 SER A N 1
ATOM 577 C CA . SER A 1 72 ? 16.375 3.343 -30.991 1.00 91.81 72 SER A CA 1
ATOM 578 C C . SER A 1 72 ? 17.621 4.155 -31.369 1.00 91.81 72 SER A C 1
ATOM 580 O O . SER A 1 72 ? 17.543 4.955 -32.297 1.00 91.81 72 SER A O 1
ATOM 582 N N . ASN A 1 73 ? 18.755 3.973 -30.670 1.00 87.56 73 ASN A N 1
ATOM 583 C CA . ASN A 1 73 ? 19.966 4.800 -30.803 1.00 87.56 73 ASN A CA 1
ATOM 584 C C . ASN A 1 73 ? 19.674 6.313 -30.745 1.00 87.56 73 ASN A C 1
ATOM 586 O O . ASN A 1 73 ? 20.383 7.116 -31.355 1.00 87.56 73 ASN A O 1
ATOM 590 N N . SER A 1 74 ? 18.616 6.705 -30.029 1.00 86.69 74 SER A N 1
ATOM 591 C CA . SER A 1 74 ? 18.229 8.106 -29.915 1.00 86.69 74 SER A CA 1
ATOM 592 C C . SER A 1 74 ? 19.288 8.897 -29.150 1.00 86.69 74 SER A C 1
ATOM 594 O O . SER A 1 74 ? 19.800 8.454 -28.119 1.00 86.69 74 SER A O 1
ATOM 596 N N . THR A 1 75 ? 19.606 10.084 -29.658 1.00 88.62 75 THR A N 1
ATOM 597 C CA . THR A 1 75 ? 20.436 11.081 -28.972 1.00 88.62 75 THR A CA 1
ATOM 598 C C . THR A 1 75 ? 19.607 12.004 -28.079 1.00 88.62 75 THR A C 1
ATOM 600 O O . THR A 1 75 ? 20.166 12.785 -27.308 1.00 88.62 75 THR A O 1
ATOM 603 N N . GLU A 1 76 ? 18.277 11.924 -28.166 1.00 91.62 76 GLU A N 1
ATOM 604 C CA . GLU A 1 76 ? 17.366 12.700 -27.332 1.00 91.62 76 GLU A CA 1
ATOM 605 C C . GLU A 1 76 ?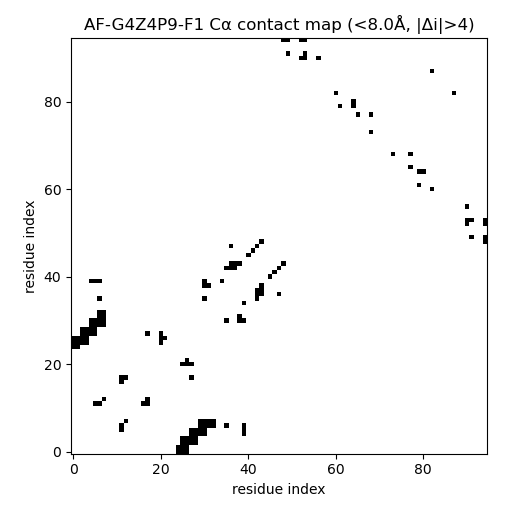 17.342 12.165 -25.904 1.00 91.62 76 GLU A C 1
ATOM 607 O O . GLU A 1 76 ? 17.509 10.979 -25.666 1.00 91.62 76 GLU A O 1
ATOM 612 N N . LYS A 1 77 ? 17.078 13.024 -24.920 1.00 93.75 77 LYS A N 1
ATOM 613 C CA . LYS A 1 77 ? 17.013 12.603 -23.518 1.00 93.75 77 LYS A CA 1
ATOM 614 C C . LYS A 1 77 ? 15.854 11.622 -23.288 1.00 93.75 77 LYS A C 1
ATOM 616 O O . LYS A 1 77 ? 14.697 11.960 -23.540 1.00 93.75 77 LYS A O 1
ATOM 621 N N . PHE A 1 78 ? 16.146 10.463 -22.690 1.00 93.88 78 PHE A N 1
ATOM 622 C CA . PHE A 1 78 ? 15.110 9.531 -22.236 1.00 93.88 78 PHE A CA 1
ATOM 623 C C . PHE A 1 78 ? 14.082 10.231 -21.336 1.00 93.88 78 PHE A C 1
ATOM 625 O O . PHE A 1 78 ? 14.430 10.849 -20.325 1.00 93.88 78 PHE A O 1
ATOM 632 N N . THR A 1 79 ? 12.807 10.075 -21.689 1.00 94.25 79 THR A N 1
ATOM 633 C CA . THR A 1 79 ? 11.673 10.573 -20.912 1.00 94.25 79 THR A CA 1
ATOM 634 C C . THR A 1 79 ? 10.750 9.412 -20.581 1.00 94.25 79 THR A C 1
ATOM 636 O O . THR A 1 79 ? 10.286 8.696 -21.465 1.00 94.25 79 THR A O 1
ATOM 639 N N . MET A 1 80 ? 10.484 9.225 -19.291 1.00 94.19 80 MET A N 1
ATOM 640 C CA . MET A 1 80 ? 9.610 8.162 -18.819 1.00 94.19 80 MET A CA 1
ATOM 641 C C . MET A 1 80 ? 8.154 8.490 -19.148 1.00 94.19 80 MET A C 1
ATOM 643 O O . MET A 1 80 ? 7.650 9.556 -18.796 1.00 94.19 80 MET A O 1
ATOM 647 N N . SER A 1 81 ? 7.461 7.541 -19.765 1.00 95.00 81 SER A N 1
ATOM 648 C CA . SER A 1 81 ? 6.020 7.608 -19.982 1.00 95.00 81 SER A CA 1
ATOM 649 C C . SER A 1 81 ? 5.269 6.894 -18.859 1.00 95.00 81 SER A C 1
ATOM 651 O O . SER A 1 81 ? 5.713 5.863 -18.343 1.00 95.00 81 SER A O 1
ATOM 653 N N . ALA A 1 82 ? 4.124 7.449 -18.464 1.00 96.06 82 ALA A N 1
ATOM 654 C CA . ALA A 1 82 ? 3.222 6.803 -17.521 1.00 96.06 82 ALA A CA 1
ATOM 655 C C . ALA A 1 82 ? 2.399 5.702 -18.224 1.00 96.06 82 ALA A C 1
ATOM 657 O O . ALA A 1 82 ? 2.017 5.865 -19.386 1.00 96.06 82 ALA A O 1
ATOM 658 N N . PRO A 1 83 ? 2.079 4.591 -17.540 1.00 96.62 83 PRO A N 1
ATOM 659 C CA . PRO A 1 83 ? 1.215 3.555 -18.075 1.00 96.62 83 PRO A CA 1
ATOM 660 C C . PRO A 1 83 ? -0.205 4.096 -18.233 1.00 96.62 83 PRO A C 1
ATOM 662 O O . PRO A 1 83 ? -0.698 4.885 -17.424 1.00 96.62 83 PRO A O 1
ATOM 665 N N . GLN A 1 84 ? -0.892 3.629 -19.270 1.00 97.62 84 GLN A N 1
ATOM 666 C CA . GLN A 1 84 ? -2.299 3.948 -19.464 1.00 97.62 84 GLN A CA 1
ATOM 667 C C . GLN A 1 84 ? -3.164 3.324 -18.362 1.00 97.62 84 GLN A C 1
ATOM 669 O O . GLN A 1 84 ? -2.833 2.275 -17.803 1.00 97.62 84 GLN A O 1
ATOM 674 N N . ARG A 1 85 ? -4.332 3.924 -18.103 1.00 97.38 85 ARG A N 1
ATOM 675 C CA . ARG A 1 85 ? -5.307 3.399 -17.129 1.00 97.38 85 ARG A CA 1
ATOM 676 C C . ARG A 1 85 ? -5.687 1.944 -17.414 1.00 97.38 85 ARG A C 1
ATOM 678 O O . ARG A 1 85 ? -5.744 1.143 -16.491 1.00 97.38 85 ARG A O 1
ATOM 685 N N . SER A 1 86 ? -5.893 1.593 -18.682 1.00 97.88 86 SER A N 1
ATOM 686 C CA . SER A 1 86 ? -6.196 0.223 -19.117 1.00 97.88 86 SER A CA 1
ATOM 687 C C . SER A 1 86 ? -5.085 -0.768 -18.751 1.00 97.88 86 SER A C 1
ATOM 689 O O . SER A 1 86 ? -5.370 -1.886 -18.328 1.00 97.88 86 SER A O 1
ATOM 691 N N . THR A 1 87 ? -3.821 -0.358 -18.859 1.00 97.44 87 THR A N 1
ATOM 692 C CA . THR A 1 87 ? -2.659 -1.157 -18.450 1.00 97.44 87 THR A CA 1
ATOM 693 C C . THR A 1 87 ? -2.638 -1.374 -16.940 1.00 97.44 87 THR A C 1
ATOM 695 O O . THR A 1 87 ? -2.457 -2.502 -16.493 1.00 97.44 87 THR A O 1
ATOM 698 N N . ILE A 1 88 ? -2.899 -0.325 -16.153 1.00 96.94 88 ILE A N 1
ATOM 699 C CA . ILE A 1 88 ? -2.970 -0.430 -14.688 1.00 96.94 88 ILE A CA 1
ATOM 700 C C . ILE A 1 88 ? -4.100 -1.378 -14.271 1.00 96.94 88 ILE A C 1
ATOM 702 O O . ILE A 1 88 ? -3.885 -2.246 -13.430 1.00 96.94 88 ILE A O 1
ATOM 706 N N . VAL A 1 89 ? -5.284 -1.264 -14.885 1.00 97.62 89 VAL A N 1
ATOM 707 C CA . VAL A 1 89 ? -6.415 -2.171 -14.619 1.00 97.62 89 VAL A CA 1
ATOM 708 C C . VAL A 1 89 ? -6.025 -3.621 -14.894 1.00 97.62 89 VAL A C 1
ATOM 710 O O . VAL A 1 89 ? -6.303 -4.485 -14.068 1.00 97.62 89 VAL A O 1
ATOM 713 N N . LYS A 1 90 ? -5.323 -3.895 -16.003 1.00 97.44 90 LYS A N 1
ATOM 714 C CA . LYS A 1 90 ? -4.815 -5.244 -16.293 1.00 97.44 90 LYS A CA 1
ATOM 715 C C . LYS A 1 90 ? -3.889 -5.749 -15.189 1.00 97.44 90 LYS A C 1
ATOM 717 O O . LYS A 1 90 ? -4.071 -6.878 -14.753 1.00 97.44 90 LYS A O 1
ATOM 722 N N . TRP A 1 91 ? -2.954 -4.923 -14.709 1.00 97.31 91 TRP A N 1
ATOM 723 C CA . TRP A 1 91 ? -2.049 -5.310 -13.621 1.00 97.31 91 TRP A CA 1
ATOM 724 C C . TRP A 1 91 ? -2.795 -5.640 -12.331 1.00 97.31 91 TRP A C 1
ATOM 726 O O . TRP A 1 91 ? -2.458 -6.627 -11.688 1.00 97.31 91 TRP A O 1
ATOM 736 N N . VAL A 1 92 ? -3.809 -4.843 -11.974 1.00 95.81 92 VAL A N 1
ATOM 737 C CA . VAL A 1 92 ? -4.639 -5.068 -10.780 1.00 95.81 92 VAL A CA 1
ATOM 738 C C . VAL A 1 92 ? -5.442 -6.362 -10.902 1.00 95.81 92 VAL A C 1
ATOM 740 O O . VAL A 1 92 ? -5.468 -7.142 -9.961 1.00 95.81 92 VAL A O 1
ATOM 743 N N . VAL A 1 93 ? -6.065 -6.618 -12.057 1.00 95.75 93 VAL A N 1
ATOM 744 C CA . VAL A 1 93 ? -6.853 -7.843 -12.288 1.00 95.75 93 VAL A CA 1
ATOM 745 C C . VAL A 1 93 ? -5.970 -9.093 -12.292 1.00 95.75 93 VAL A C 1
ATOM 747 O O . VAL A 1 93 ? -6.406 -10.151 -11.852 1.00 95.75 93 VAL A O 1
ATOM 750 N N . SER A 1 94 ? -4.730 -8.983 -12.774 1.00 92.00 94 SER A N 1
ATOM 751 C CA . SER A 1 94 ? -3.768 -10.091 -12.790 1.00 92.00 94 SER A CA 1
ATOM 752 C C . SER A 1 94 ? -2.983 -10.272 -11.489 1.00 92.00 94 SER A C 1
ATOM 754 O O . SER A 1 94 ? -2.128 -11.154 -11.436 1.00 92.00 94 SER A O 1
ATOM 756 N N . ALA A 1 95 ? -3.180 -9.391 -10.501 1.00 85.88 95 ALA A N 1
ATOM 757 C CA . ALA A 1 95 ? -2.436 -9.421 -9.251 1.00 85.88 95 ALA A CA 1
ATOM 758 C C . ALA A 1 95 ? -3.021 -10.462 -8.296 1.00 85.88 95 ALA A C 1
ATOM 760 O O . ALA A 1 95 ? -3.851 -10.105 -7.442 1.00 85.88 95 ALA A O 1
#

Organism: Phytophthora sojae (strain P6497) (NCBI:txid1094619)

Foldseek 3Di:
DAEDEDEPPVVCPPPVNVVVCVVVVYHYDYDDPPCCCPRPCCNVPPVVVLVVQLVVLVVVQQVVLVVVVVVVVDPDDRDDDDDDPVSSVVSNVVD

Secondary structure (DSSP, 8-state):
-EEEEE-S-GGGGSHHHHHHHHHTTEEEEEPPTT-HHHH-HIIIIIIHHHHHHHHHHHHHHHHHHHHHHHHTT--SPP-PPPPPHHHHHHHHHT-

Nearest PDB struc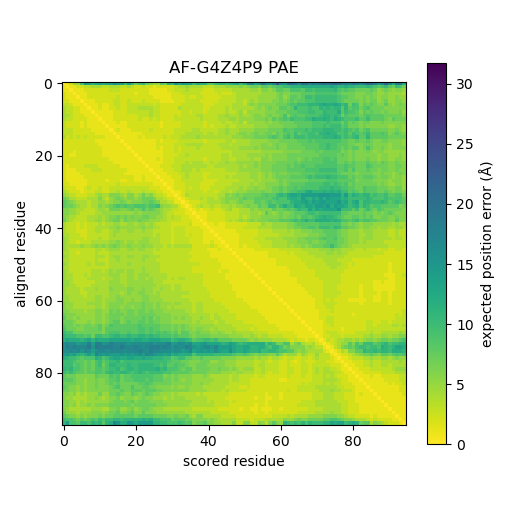tures (foldseek):
  8fnn-assembly1_A  TM=5.014E-01  e=1.413E-01  Homo sapiens
  4bac-assembly1_A-2  TM=5.896E-01  e=3.595E-01  Human spumaretrovirus
  6put-assembly1_A-2  TM=4.930E-01  e=4.694E-01  Saccharolobus solfataricus P2
  2x6s-assembly1_F  TM=3.740E-01  e=1.413E-01  Human spumaretrovirus
  8w2r-assembly1_I  TM=4.522E-01  e=5.363E-01  Human immunodeficiency virus 1

Mean predicted aligned error: 4.83 Å

Radius of gyration: 21.53 Å; Cα contacts (8 Å, |Δi|>4): 78; chains: 1; bounding box: 43×25×54 Å

Sequence (95 aa):
PVMLLLDDFSGHWVDGVVEYARSLNVVLQKVPPGLTWLSQPVDAVWIKPLKDRLRAAWVAFLRDQLKLYTASNSTEK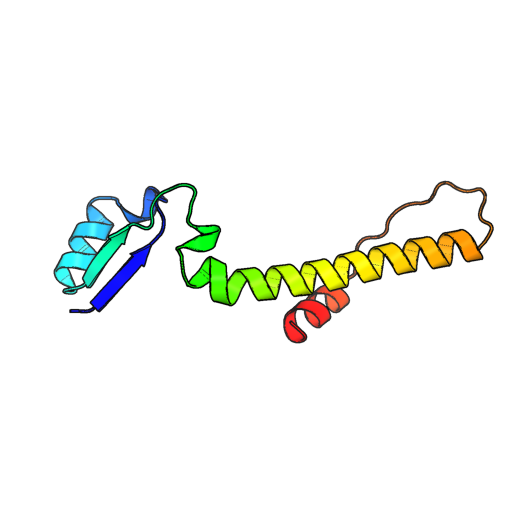FTMSAPQRSTIVKWVVSA

InterPro domains:
  IPR004875 DDE superfamily endonuclease domain [PF03184] (2-80)

pLDDT: mean 94.12, std 3.73, range [82.81, 97.94]

Solvent-accessible surface area (backbone atoms only — not comparable to full-atom values): 5707 Å² total; per-residue (Å²): 126,51,77,47,81,39,64,70,55,66,82,70,68,38,66,72,50,50,53,50,34,51,77,69,51,35,46,80,42,76,41,63,76,95,39,42,66,71,73,32,63,63,41,43,67,55,47,42,58,38,52,50,44,44,49,50,54,51,51,50,56,54,51,52,54,51,51,52,50,64,72,64,70,61,88,66,82,89,74,89,78,81,80,51,70,72,56,52,52,51,45,59,75,74,79